Protein AF-A0A7S2HQI6-F1 (afdb_monomer)

Sequence (101 aa):
PTDEEITNMDDLFGNATHGYFQSPITGLKLHYLKAVPPPTFKEPKGICVFMHGIHGSGEMGYRKSPTEKDSKGRLLGKALLSSKFSAAGYVVYIPDLEGHG

Solvent-accessible surface area (backbone atoms only — not comparable to full-atom values): 5880 Å² total; per-residue (Å²): 132,54,75,65,57,49,49,52,49,60,72,71,37,73,77,61,47,76,52,72,48,69,40,91,85,80,66,46,82,33,48,30,36,36,30,71,38,56,83,92,45,92,61,67,81,44,78,47,75,51,77,54,62,90,71,30,41,47,63,62,43,39,58,49,53,94,84,45,101,80,54,92,37,47,67,26,72,52,38,55,49,43,40,55,42,12,75,73,25,20,29,29,38,18,44,41,58,91,83,50,102

Mean predicted aligned error: 8.35 Å

Organism: NCBI:txid374047

Radius of gyration: 14.43 Å; Cα contacts (8 Å, |Δi|>4): 168; chains: 1; bounding box: 44×28×36 Å

pLDDT: mean 76.09, std 17.52, range [43.09, 96.19]

Foldseek 3Di:
DDVVVQVVLPVLFPFWDKDWDQDPPPRDIKIKTKGAADVVAVAAPEEAEDEDDDLDFLCVQQFADPDDPPPPGGRGPVNSVCRVNSPVRYMYMRIGDPPRD

Structure (mmCIF, N/CA/C/O backbone):
data_AF-A0A7S2HQI6-F1
#
_entry.id   AF-A0A7S2HQI6-F1
#
loop_
_atom_site.group_PDB
_atom_site.id
_atom_site.type_symbol
_atom_site.label_atom_id
_atom_s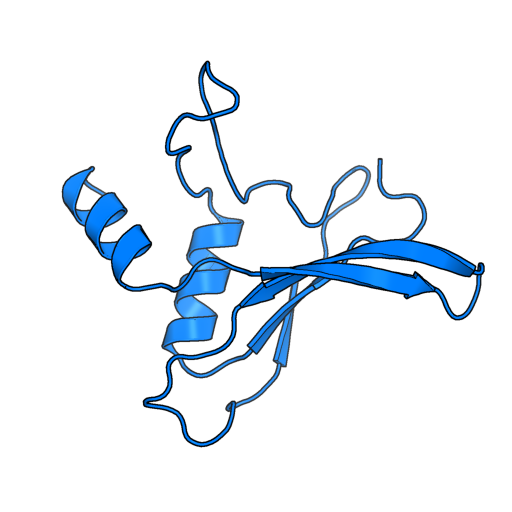ite.label_alt_id
_atom_site.label_comp_id
_atom_site.label_asym_id
_atom_site.label_entity_id
_atom_site.label_seq_id
_atom_site.pdbx_PDB_ins_code
_atom_site.Cartn_x
_atom_site.Cartn_y
_atom_site.Cartn_z
_atom_site.occupancy
_atom_site.B_iso_or_equiv
_atom_site.auth_seq_id
_atom_site.auth_comp_id
_atom_site.auth_asym_id
_atom_site.auth_atom_id
_atom_site.pdbx_PDB_model_num
ATOM 1 N N . PRO A 1 1 ? -22.819 4.062 -7.343 1.00 44.38 1 PRO A N 1
ATOM 2 C CA . PRO A 1 1 ? -22.872 4.922 -6.144 1.00 44.38 1 PRO A CA 1
ATOM 3 C C . PRO A 1 1 ? -23.261 6.356 -6.516 1.00 44.38 1 PRO A C 1
ATOM 5 O O . PRO A 1 1 ? -22.867 6.818 -7.587 1.00 44.38 1 PRO A O 1
ATOM 8 N N . THR A 1 2 ? -24.053 7.014 -5.675 1.00 46.66 2 THR A N 1
ATOM 9 C CA . THR A 1 2 ? -24.406 8.438 -5.779 1.00 46.66 2 THR A CA 1
ATOM 10 C C . THR A 1 2 ? -23.223 9.322 -5.356 1.00 46.66 2 THR A C 1
ATOM 12 O O . THR A 1 2 ? -22.290 8.850 -4.708 1.00 46.66 2 THR A O 1
ATOM 15 N N . ASP A 1 3 ? -23.222 10.608 -5.717 1.00 46.22 3 ASP A N 1
ATOM 16 C CA . ASP A 1 3 ? -22.129 11.530 -5.343 1.00 46.22 3 ASP A CA 1
ATOM 17 C C . ASP A 1 3 ? -22.050 11.778 -3.823 1.00 46.22 3 ASP A C 1
ATOM 19 O O . ASP A 1 3 ? -20.975 12.028 -3.274 1.00 46.22 3 ASP A O 1
ATOM 23 N N . GLU A 1 4 ? -23.175 11.623 -3.128 1.00 49.06 4 GLU A N 1
ATOM 24 C CA . GLU A 1 4 ? -23.271 11.690 -1.669 1.00 49.06 4 GLU A CA 1
ATOM 25 C C . GLU A 1 4 ? -22.684 10.428 -1.015 1.00 49.06 4 GLU A C 1
ATOM 27 O O . GLU A 1 4 ? -21.933 10.517 -0.047 1.00 49.06 4 GLU A O 1
ATOM 32 N N . GLU A 1 5 ? -22.919 9.247 -1.602 1.00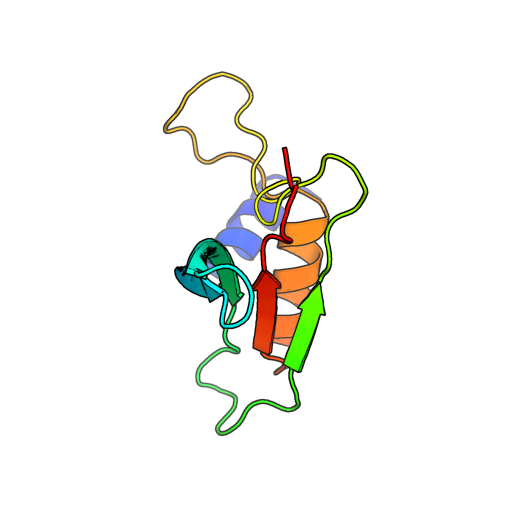 49.06 5 GLU A N 1
ATOM 33 C CA . GLU A 1 5 ? -22.243 8.006 -1.200 1.00 49.06 5 GLU A CA 1
ATOM 34 C C . GLU A 1 5 ? -20.728 8.103 -1.415 1.00 49.06 5 GLU A C 1
ATOM 36 O O . GLU A 1 5 ? -19.966 7.667 -0.562 1.00 49.06 5 GLU A O 1
ATOM 41 N N . ILE A 1 6 ? -20.279 8.712 -2.516 1.00 48.03 6 ILE A N 1
ATOM 42 C CA . ILE A 1 6 ? -18.851 8.905 -2.814 1.00 48.03 6 ILE A CA 1
ATOM 43 C C . ILE A 1 6 ? -18.202 9.855 -1.802 1.00 48.03 6 ILE A C 1
ATOM 45 O O . ILE A 1 6 ? -17.153 9.527 -1.261 1.00 48.03 6 ILE A O 1
ATOM 49 N N . THR A 1 7 ? -18.847 10.980 -1.490 1.00 50.41 7 THR A N 1
ATOM 50 C CA . THR A 1 7 ? -18.342 11.942 -0.494 1.00 50.41 7 THR A CA 1
ATOM 51 C C . THR A 1 7 ? -18.257 11.309 0.895 1.00 50.41 7 THR A C 1
ATOM 53 O O . THR A 1 7 ? -17.239 11.424 1.570 1.00 50.41 7 THR A O 1
ATOM 56 N N . ASN A 1 8 ? -19.282 10.548 1.288 1.00 51.66 8 ASN A N 1
ATOM 57 C CA . ASN A 1 8 ? -19.263 9.813 2.550 1.00 51.66 8 ASN A CA 1
ATOM 58 C C . ASN A 1 8 ? -18.148 8.760 2.583 1.00 51.66 8 ASN A C 1
ATOM 60 O O . ASN A 1 8 ? -17.534 8.561 3.625 1.00 51.66 8 ASN A O 1
ATOM 64 N N . MET A 1 9 ? -17.858 8.095 1.461 1.00 47.56 9 MET A N 1
ATOM 65 C CA . MET A 1 9 ? -16.732 7.164 1.360 1.00 47.56 9 MET A CA 1
ATOM 66 C C . MET A 1 9 ? -15.379 7.891 1.441 1.00 47.56 9 MET A C 1
ATOM 68 O O . MET A 1 9 ? -14.476 7.404 2.117 1.00 47.56 9 MET A O 1
ATOM 72 N N . ASP A 1 10 ? -15.237 9.057 0.815 1.00 50.06 10 ASP A N 1
ATOM 73 C CA . ASP A 1 10 ? -14.017 9.871 0.880 1.00 50.06 10 ASP A CA 1
ATOM 74 C C . ASP A 1 10 ? -13.734 10.385 2.309 1.00 50.06 10 ASP A C 1
ATOM 76 O O . ASP A 1 10 ? -12.575 10.425 2.725 1.00 50.06 10 ASP A O 1
ATOM 80 N N . ASP A 1 11 ? -14.778 10.709 3.085 1.00 47.38 11 ASP A N 1
ATOM 81 C CA . ASP A 1 11 ? -14.667 11.173 4.479 1.00 47.38 11 ASP A CA 1
ATOM 82 C C . ASP A 1 11 ? -14.545 10.021 5.506 1.00 47.38 11 ASP A C 1
ATOM 84 O O . ASP A 1 11 ? -13.894 10.176 6.542 1.00 47.38 11 ASP A O 1
ATOM 88 N N . LEU A 1 12 ? -15.125 8.842 5.234 1.00 43.09 12 LEU A N 1
ATOM 89 C CA . LEU A 1 12 ? -15.038 7.650 6.101 1.00 43.09 12 LEU A CA 1
ATOM 90 C C . LEU A 1 12 ? -13.684 6.936 6.017 1.00 43.09 12 LEU A C 1
ATOM 92 O O . LEU A 1 12 ? -13.289 6.243 6.961 1.00 43.09 12 LEU A O 1
ATOM 96 N N . PHE A 1 13 ? -12.981 7.055 4.890 1.00 52.84 13 PHE A N 1
ATOM 97 C CA . PHE A 1 13 ? -11.782 6.273 4.613 1.00 52.84 13 PHE A CA 1
ATOM 98 C C . PHE A 1 13 ? -10.576 7.196 4.466 1.00 52.84 13 PHE A C 1
ATOM 100 O O . PHE A 1 13 ? -10.323 7.757 3.405 1.00 52.84 13 PHE A O 1
ATOM 107 N N . GLY A 1 14 ? -9.820 7.339 5.560 1.00 52.34 14 GLY A N 1
ATOM 108 C CA . GLY A 1 14 ? -8.630 8.185 5.620 1.00 52.34 14 GLY A CA 1
ATOM 109 C C . GLY A 1 14 ? -7.729 8.023 4.393 1.00 52.34 14 GLY A C 1
ATOM 110 O O . GLY A 1 14 ? -7.418 6.904 3.976 1.00 52.34 14 GLY A O 1
ATOM 111 N N . ASN A 1 15 ? -7.330 9.161 3.816 1.00 62.22 15 ASN A N 1
ATOM 112 C CA . ASN A 1 15 ? -6.506 9.217 2.614 1.00 62.22 15 ASN A CA 1
ATOM 113 C C . ASN A 1 15 ? -5.289 8.292 2.739 1.00 62.22 15 ASN A C 1
ATOM 115 O O . ASN A 1 15 ? -4.543 8.355 3.721 1.00 62.22 15 ASN A O 1
ATOM 119 N N . ALA A 1 16 ? -5.063 7.459 1.720 1.00 73.50 16 ALA A N 1
ATOM 120 C CA . ALA A 1 16 ? -3.822 6.707 1.630 1.00 73.50 16 ALA A CA 1
ATOM 121 C C . ALA A 1 16 ? -2.638 7.683 1.672 1.00 73.50 16 ALA A C 1
ATOM 123 O O . ALA A 1 16 ? -2.635 8.714 1.000 1.00 73.50 16 ALA A O 1
ATOM 124 N N . THR A 1 17 ? -1.638 7.361 2.481 1.00 79.88 17 THR A N 1
ATOM 125 C CA . THR A 1 17 ? -0.407 8.141 2.566 1.00 79.88 17 THR A CA 1
ATOM 126 C C . THR A 1 17 ? 0.537 7.705 1.460 1.00 79.88 17 THR A C 1
ATOM 128 O O . THR A 1 17 ? 0.758 6.512 1.253 1.00 79.88 17 THR A O 1
ATOM 131 N N . HIS A 1 18 ? 1.080 8.688 0.751 1.00 80.75 18 HIS A N 1
ATOM 132 C CA . HIS A 1 18 ? 2.084 8.494 -0.283 1.00 80.75 18 HIS A CA 1
ATOM 133 C C . HIS A 1 18 ? 3.481 8.614 0.331 1.00 80.75 18 HIS A C 1
ATOM 135 O O . HIS A 1 18 ? 3.729 9.477 1.176 1.00 80.75 18 HIS A O 1
ATOM 141 N N . GLY A 1 19 ? 4.392 7.740 -0.074 1.00 85.81 19 GLY A N 1
ATOM 142 C CA . GLY A 1 19 ? 5.775 7.756 0.376 1.00 85.81 19 GLY A CA 1
ATOM 143 C C . GLY A 1 19 ? 6.698 7.104 -0.637 1.00 85.81 19 GLY A C 1
ATOM 144 O O . GLY A 1 19 ? 6.302 6.815 -1.763 1.00 85.81 19 GLY A O 1
ATOM 145 N N . TYR A 1 20 ? 7.943 6.879 -0.229 1.00 90.69 20 TYR A N 1
ATOM 146 C CA . TYR A 1 20 ? 8.916 6.154 -1.032 1.00 90.69 20 TYR A CA 1
ATOM 147 C C . TYR A 1 20 ? 9.793 5.248 -0.172 1.00 90.69 20 TYR A C 1
ATOM 149 O O . TYR A 1 20 ? 9.970 5.490 1.025 1.00 90.69 20 TYR A O 1
ATOM 157 N N . PHE A 1 21 ? 10.369 4.228 -0.796 1.00 91.56 21 PHE A N 1
ATOM 158 C CA . PHE A 1 21 ? 11.401 3.375 -0.219 1.00 91.56 21 PHE A CA 1
ATOM 159 C C . PHE A 1 21 ? 12.564 3.218 -1.200 1.00 91.56 21 PHE A C 1
ATOM 161 O O . PHE A 1 21 ? 12.419 3.444 -2.401 1.00 91.56 21 PHE A O 1
ATOM 168 N N . GLN A 1 22 ? 13.730 2.853 -0.674 1.00 95.19 22 GLN A N 1
ATOM 169 C CA . GLN A 1 22 ? 14.884 2.516 -1.495 1.00 95.19 22 GLN A CA 1
ATOM 170 C C . GLN A 1 22 ? 14.844 1.020 -1.805 1.00 95.19 22 GLN A C 1
ATOM 172 O O . GLN A 1 22 ? 14.764 0.210 -0.879 1.00 95.19 22 GLN A O 1
ATOM 177 N N . SER A 1 23 ? 14.913 0.644 -3.081 1.00 91.19 23 SER A N 1
ATOM 178 C CA . SER A 1 23 ? 15.072 -0.756 -3.466 1.00 91.19 23 SER A CA 1
ATOM 179 C C . SER A 1 23 ? 16.388 -1.293 -2.896 1.00 91.19 23 SER A C 1
ATOM 181 O O . SER A 1 23 ? 17.439 -0.690 -3.134 1.00 91.19 23 SER A O 1
ATOM 183 N N . PRO A 1 24 ? 16.369 -2.427 -2.177 1.00 89.31 24 PRO A N 1
ATOM 184 C CA . PRO A 1 24 ? 17.587 -3.028 -1.650 1.00 89.31 24 PRO A CA 1
ATOM 185 C C . PRO A 1 24 ? 18.443 -3.684 -2.743 1.00 89.31 24 PRO A C 1
ATOM 187 O O . PRO A 1 24 ? 19.600 -3.999 -2.488 1.00 89.31 24 PRO A O 1
ATOM 190 N N . ILE A 1 25 ? 17.883 -3.910 -3.938 1.00 91.06 25 ILE A N 1
ATOM 191 C CA . ILE A 1 25 ? 18.557 -4.604 -5.043 1.00 91.06 25 ILE A CA 1
ATOM 192 C C . ILE A 1 25 ? 19.242 -3.596 -5.963 1.00 91.06 25 ILE A C 1
ATOM 194 O O . ILE A 1 25 ? 20.435 -3.700 -6.228 1.00 91.06 25 ILE A O 1
ATOM 198 N N . THR A 1 26 ? 18.488 -2.611 -6.448 1.00 92.19 26 THR A N 1
ATOM 199 C CA . THR A 1 26 ? 18.973 -1.659 -7.458 1.00 92.19 26 THR A CA 1
ATOM 200 C C . THR A 1 26 ? 19.376 -0.317 -6.870 1.00 92.19 26 THR A C 1
ATOM 202 O O . THR A 1 26 ? 19.991 0.497 -7.554 1.00 92.19 26 THR A O 1
ATOM 205 N N . GLY A 1 27 ? 18.999 -0.045 -5.618 1.00 92.94 27 GLY A N 1
ATOM 206 C CA . GLY A 1 27 ? 19.144 1.283 -5.047 1.00 92.94 27 GLY A CA 1
ATOM 207 C C . GLY A 1 27 ? 18.297 2.327 -5.775 1.00 92.94 27 GLY A C 1
ATOM 208 O O . GLY A 1 27 ? 18.654 3.497 -5.740 1.00 92.94 27 GLY A O 1
ATOM 209 N N . LEU A 1 28 ? 17.205 1.955 -6.447 1.00 91.69 28 LEU A N 1
ATOM 210 C CA . LEU A 1 28 ? 16.248 2.918 -6.994 1.00 91.69 28 LEU A CA 1
ATOM 211 C C . LEU A 1 28 ? 15.263 3.390 -5.921 1.00 91.69 28 LEU A C 1
ATOM 213 O O . LEU A 1 28 ? 14.918 2.649 -5.003 1.00 91.69 28 LEU A O 1
ATOM 217 N N . LYS A 1 29 ? 14.787 4.630 -6.049 1.00 92.50 29 LYS A N 1
ATOM 218 C CA . LYS A 1 29 ? 13.736 5.193 -5.197 1.00 92.50 29 LYS A CA 1
ATOM 219 C C . LYS A 1 29 ? 12.373 4.850 -5.800 1.00 92.50 29 LYS A C 1
ATOM 22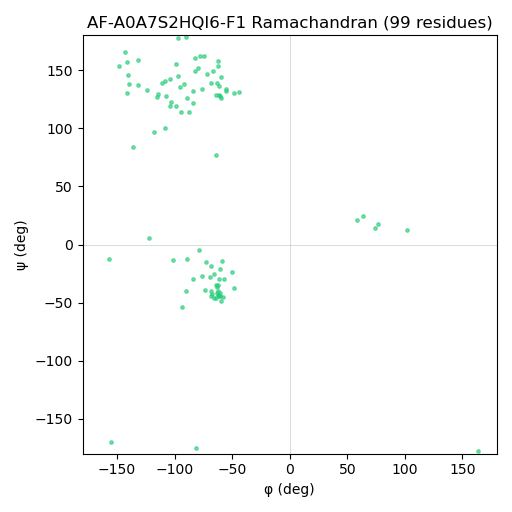1 O O . LYS A 1 29 ? 12.053 5.341 -6.878 1.00 92.50 29 LYS A O 1
ATOM 226 N N . LEU A 1 30 ? 11.587 4.028 -5.112 1.00 90.69 30 LEU A N 1
ATOM 227 C CA . LEU A 1 30 ? 10.268 3.573 -5.563 1.00 90.69 30 LEU A CA 1
ATOM 228 C C . LEU A 1 30 ? 9.175 4.190 -4.698 1.00 90.69 30 LEU A C 1
ATOM 230 O O . LEU A 1 30 ? 9.337 4.285 -3.478 1.00 90.69 30 LEU A O 1
ATOM 234 N N . HIS A 1 31 ? 8.072 4.609 -5.315 1.00 90.19 31 HIS A N 1
ATOM 235 C CA . HIS A 1 31 ? 6.946 5.159 -4.577 1.00 90.19 31 HIS A CA 1
ATOM 236 C C . HIS A 1 31 ? 6.057 4.053 -4.008 1.00 90.19 31 HIS A C 1
ATOM 238 O O . HIS A 1 31 ? 6.097 2.892 -4.419 1.00 90.19 31 HIS A O 1
ATOM 244 N N . TYR A 1 32 ? 5.256 4.410 -3.012 1.00 89.75 32 TYR A N 1
ATOM 245 C CA . TYR A 1 32 ? 4.204 3.548 -2.502 1.00 89.75 32 TYR A CA 1
ATOM 246 C C . TYR A 1 32 ? 3.026 4.362 -1.991 1.00 89.75 32 TYR A C 1
ATOM 248 O O . TYR A 1 32 ? 3.187 5.472 -1.482 1.00 89.75 32 TYR A O 1
ATOM 256 N N . LEU A 1 33 ? 1.849 3.746 -2.011 1.00 87.06 33 LEU A N 1
ATOM 257 C CA . LEU A 1 33 ? 0.695 4.184 -1.236 1.00 87.06 33 LEU A CA 1
ATOM 258 C C . LEU A 1 33 ? 0.441 3.206 -0.093 1.00 87.06 33 LEU A C 1
ATOM 260 O O . LEU A 1 33 ? 0.549 1.990 -0.265 1.00 87.06 33 LEU A O 1
ATOM 264 N N . LYS A 1 34 ? 0.070 3.729 1.075 1.00 88.50 34 LYS A N 1
ATOM 265 C CA . LYS A 1 34 ? -0.405 2.908 2.190 1.00 88.50 34 LYS A CA 1
ATOM 266 C C . LYS A 1 34 ? -1.696 3.455 2.782 1.00 88.50 34 LYS A C 1
ATOM 268 O O . LYS A 1 34 ? -1.815 4.654 3.015 1.00 88.50 34 LYS A O 1
ATOM 273 N N . ALA A 1 35 ? -2.637 2.575 3.083 1.00 87.00 35 ALA A N 1
ATOM 274 C CA . ALA A 1 35 ? -3.801 2.888 3.901 1.00 87.00 35 ALA A CA 1
ATOM 275 C C . ALA A 1 35 ? -3.713 2.079 5.194 1.00 87.00 35 ALA A C 1
ATOM 277 O O . ALA A 1 35 ? -3.473 0.871 5.162 1.00 87.00 35 ALA A O 1
ATOM 278 N N . VAL A 1 36 ? -3.874 2.757 6.327 1.00 87.81 36 VAL A N 1
ATOM 279 C CA . VAL A 1 36 ? -3.878 2.125 7.648 1.00 87.81 36 VAL A CA 1
ATOM 280 C C . VAL A 1 36 ? -5.312 2.048 8.169 1.00 87.81 36 VAL A C 1
ATOM 282 O O . VAL A 1 36 ? -6.077 2.988 7.929 1.00 87.81 36 VAL A O 1
ATOM 285 N N . PRO A 1 37 ? -5.684 0.953 8.854 1.00 88.44 37 PRO A N 1
ATOM 286 C CA . PRO A 1 37 ? -7.020 0.801 9.407 1.00 88.44 37 PRO A CA 1
ATOM 287 C C . PRO A 1 37 ? -7.314 1.889 10.452 1.00 88.44 37 PRO A C 1
ATOM 289 O O . PRO A 1 37 ? -6.384 2.416 11.072 1.00 88.44 37 PRO A O 1
ATOM 292 N N . PRO A 1 38 ? -8.595 2.242 10.661 1.00 84.50 38 PRO A N 1
ATOM 293 C CA . PRO A 1 38 ? -8.971 3.281 11.611 1.00 84.50 38 PRO A CA 1
ATOM 294 C C . PRO A 1 38 ? -8.576 2.907 13.052 1.00 84.50 38 PRO A C 1
ATOM 296 O O . PRO A 1 38 ? -8.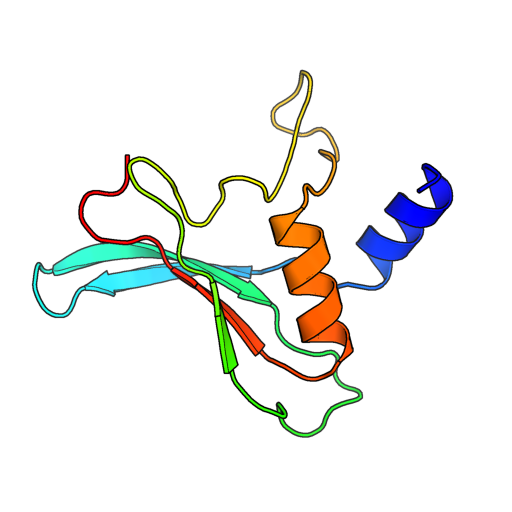481 1.719 13.373 1.00 84.50 38 PRO A O 1
ATOM 299 N N . PRO A 1 39 ? -8.431 3.895 13.960 1.00 84.12 39 PRO A N 1
ATOM 300 C CA . PRO A 1 39 ? -7.990 3.666 15.343 1.00 84.12 39 PRO A CA 1
ATOM 301 C C . PRO A 1 39 ? -8.871 2.715 16.170 1.00 84.12 39 PRO A C 1
ATOM 303 O O . PRO A 1 39 ? -8.455 2.255 17.230 1.00 84.12 39 PRO A O 1
ATOM 306 N N . THR A 1 40 ? -10.086 2.402 15.705 1.00 87.50 40 THR A N 1
ATOM 307 C CA . THR A 1 40 ? -10.960 1.377 16.301 1.00 87.50 40 THR A CA 1
ATOM 308 C C . THR A 1 40 ? -10.326 -0.016 16.296 1.00 87.50 40 THR A C 1
ATOM 310 O O . THR A 1 40 ? -10.721 -0.872 17.086 1.00 87.50 40 THR A O 1
ATOM 313 N N . PHE A 1 41 ? -9.338 -0.253 15.430 1.00 85.50 41 PHE A N 1
ATOM 314 C CA . PHE A 1 41 ? -8.505 -1.448 15.447 1.00 85.50 41 PHE A CA 1
ATOM 315 C C . PHE A 1 41 ? -7.228 -1.169 16.247 1.00 85.50 41 PHE A C 1
ATOM 317 O O . PHE A 1 41 ? -6.393 -0.375 15.824 1.00 85.50 41 PHE A O 1
ATOM 324 N N . LYS A 1 42 ? -7.055 -1.845 17.395 1.00 87.38 42 LYS A N 1
ATOM 325 C CA . LYS A 1 42 ? -5.814 -1.752 18.191 1.00 87.38 42 LYS A CA 1
ATOM 326 C C . LYS A 1 42 ? -4.591 -2.262 17.427 1.00 87.38 42 LYS A C 1
ATOM 328 O O . LYS A 1 42 ? -3.506 -1.719 17.593 1.00 87.38 42 LYS A O 1
ATOM 333 N N . GLU A 1 43 ? -4.782 -3.287 16.600 1.00 92.44 43 GLU A N 1
ATOM 334 C CA . GLU A 1 43 ? -3.752 -3.877 15.747 1.00 92.44 43 GLU A CA 1
ATOM 335 C C . GLU A 1 43 ? -4.352 -4.242 14.380 1.00 92.44 43 GLU A C 1
ATOM 337 O O . GLU A 1 43 ? -5.528 -4.627 14.311 1.00 92.44 43 GLU A O 1
ATOM 342 N N . PRO A 1 44 ? -3.581 -4.139 13.280 1.00 93.06 44 PRO A N 1
ATOM 343 C CA . PRO A 1 44 ? -4.029 -4.616 11.980 1.00 93.06 44 PRO A CA 1
ATOM 344 C C . PRO A 1 44 ? -4.269 -6.127 11.972 1.00 93.06 44 PRO A C 1
ATOM 346 O O . PRO A 1 44 ? -3.442 -6.902 12.443 1.00 93.06 44 PRO A O 1
ATOM 349 N N . LYS A 1 45 ? -5.350 -6.564 11.324 1.00 95.06 45 LYS A N 1
ATOM 350 C CA . LYS A 1 45 ? -5.647 -7.989 11.086 1.00 95.06 45 LYS A CA 1
ATOM 351 C C . LYS A 1 45 ? -4.670 -8.652 10.114 1.00 95.06 45 LYS A C 1
ATOM 353 O O . LYS A 1 45 ? -4.619 -9.874 10.025 1.00 95.06 45 LYS A O 1
ATOM 358 N N . GLY A 1 46 ? -3.948 -7.850 9.338 1.00 96.19 46 GLY A N 1
ATOM 359 C CA . GLY A 1 46 ? -2.979 -8.303 8.353 1.00 96.19 46 GLY A CA 1
ATOM 360 C C . GLY A 1 46 ? -2.613 -7.198 7.370 1.00 96.19 46 GLY A C 1
ATOM 361 O O . GLY A 1 46 ? -3.101 -6.069 7.471 1.00 96.19 46 GLY A O 1
ATOM 362 N N . ILE A 1 47 ? -1.766 -7.550 6.403 1.00 95.25 47 ILE A N 1
ATOM 363 C CA . ILE A 1 47 ? -1.320 -6.662 5.328 1.00 95.25 47 ILE A CA 1
ATOM 364 C C . ILE A 1 47 ? -1.827 -7.219 3.997 1.00 95.25 47 ILE A C 1
ATOM 366 O O . ILE A 1 47 ? -1.590 -8.378 3.667 1.00 95.25 47 ILE A O 1
ATOM 370 N N . CYS A 1 48 ? -2.513 -6.383 3.228 1.00 93.44 48 CYS A N 1
ATOM 371 C CA . CYS A 1 48 ? -2.898 -6.641 1.852 1.00 93.44 48 CYS A CA 1
ATOM 372 C C . CYS A 1 48 ? -1.969 -5.849 0.928 1.00 93.44 48 CYS A C 1
ATOM 374 O O . CYS A 1 48 ? -1.878 -4.627 1.046 1.00 93.44 48 CYS A O 1
ATOM 376 N N . VAL A 1 49 ? -1.276 -6.537 0.021 1.00 93.19 49 VAL A N 1
ATOM 377 C CA . VAL A 1 49 ? -0.399 -5.894 -0.963 1.00 93.19 49 VAL A CA 1
ATOM 378 C C . VAL A 1 49 ? -1.091 -5.891 -2.320 1.00 93.19 49 VAL A C 1
ATOM 380 O O . VAL A 1 49 ? -1.390 -6.956 -2.860 1.00 93.19 49 VAL A O 1
ATOM 383 N N . PHE A 1 50 ? -1.339 -4.708 -2.882 1.00 90.19 50 PHE A N 1
ATOM 384 C CA . PHE A 1 50 ? -1.837 -4.577 -4.249 1.00 90.19 50 PHE A CA 1
ATOM 385 C C . PHE A 1 50 ? -0.695 -4.268 -5.203 1.00 90.19 50 PHE A C 1
ATOM 387 O O . PHE A 1 50 ? -0.044 -3.232 -5.110 1.00 90.19 50 PHE A O 1
ATOM 394 N N . MET A 1 51 ? -0.503 -5.173 -6.154 1.00 89.31 51 MET A N 1
ATOM 395 C CA . MET A 1 51 ? 0.487 -5.047 -7.214 1.00 89.31 51 MET A CA 1
ATOM 396 C C . MET A 1 51 ? -0.188 -4.454 -8.448 1.00 89.31 51 MET A C 1
ATOM 398 O O . MET A 1 51 ? -1.295 -4.858 -8.812 1.00 89.31 51 MET A O 1
ATOM 402 N N . HIS A 1 52 ? 0.462 -3.490 -9.091 1.00 86.81 52 HIS A N 1
ATOM 403 C CA . HIS A 1 52 ? 0.013 -3.016 -10.395 1.00 86.81 52 HIS A CA 1
ATOM 404 C C . HIS A 1 52 ? 0.433 -3.996 -11.505 1.00 86.81 52 HIS A C 1
ATOM 406 O O . HIS A 1 52 ? 1.312 -4.837 -11.320 1.00 86.81 52 HIS A O 1
ATOM 412 N N . GLY A 1 53 ? -0.215 -3.890 -12.667 1.00 85.06 53 GLY A N 1
ATOM 413 C CA . GLY A 1 53 ? 0.131 -4.675 -13.853 1.00 85.06 53 GLY A CA 1
ATOM 414 C C . GLY A 1 53 ? 1.312 -4.100 -14.640 1.00 85.06 53 GLY A C 1
ATOM 415 O O . GLY A 1 53 ? 1.926 -3.105 -14.247 1.00 85.06 53 GLY A O 1
ATOM 416 N N . ILE A 1 54 ? 1.593 -4.728 -15.782 1.00 84.75 54 ILE A N 1
ATOM 417 C CA . ILE A 1 54 ? 2.578 -4.281 -16.777 1.00 84.75 54 ILE A CA 1
ATOM 418 C C . ILE A 1 54 ? 2.259 -2.838 -17.203 1.00 84.75 54 ILE A C 1
ATOM 420 O O . ILE A 1 54 ? 1.100 -2.530 -17.481 1.00 84.75 54 ILE A O 1
ATOM 424 N N . HIS A 1 55 ? 3.276 -1.967 -17.223 1.00 83.62 55 HIS A N 1
ATOM 425 C CA . HIS A 1 55 ? 3.162 -0.525 -17.518 1.00 83.62 55 HIS A CA 1
ATOM 426 C C . HIS A 1 55 ? 2.205 0.229 -16.567 1.00 83.62 55 HIS A C 1
ATOM 428 O O . HIS A 1 55 ? 1.659 1.282 -16.895 1.00 83.62 55 HIS A O 1
ATOM 434 N N . GLY A 1 56 ? 1.945 -0.340 -15.387 1.00 82.69 56 GLY A N 1
ATOM 435 C CA . GLY A 1 56 ? 1.137 0.278 -14.342 1.00 82.69 56 GLY A CA 1
ATOM 436 C C . GLY A 1 56 ? 1.961 1.122 -13.374 1.00 82.69 56 GLY A C 1
ATOM 437 O O . GLY A 1 56 ? 3.180 1.164 -13.463 1.00 82.69 56 GLY A O 1
ATO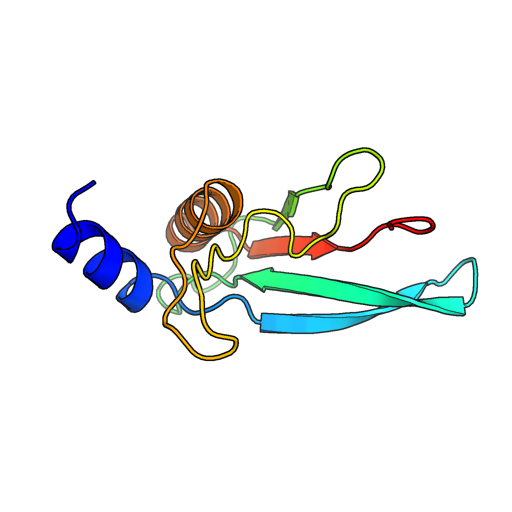M 438 N N . SER A 1 57 ? 1.287 1.741 -12.406 1.00 83.69 57 SER A N 1
ATOM 439 C CA . SER A 1 57 ? 1.912 2.303 -11.202 1.00 83.69 57 SER A CA 1
ATOM 440 C C . SER A 1 57 ? 1.022 2.106 -9.972 1.00 83.69 57 SER A C 1
ATOM 442 O O . SER A 1 57 ? -0.181 1.806 -10.067 1.00 83.69 57 SER A O 1
ATOM 444 N N . GLY A 1 58 ? 1.598 2.302 -8.792 1.00 75.75 58 GLY A N 1
ATOM 445 C CA . GLY A 1 58 ? 0.932 2.287 -7.498 1.00 75.75 58 GLY A CA 1
ATOM 446 C C . GLY A 1 58 ? -0.208 3.301 -7.413 1.00 75.75 58 GLY A C 1
ATOM 447 O O . GLY A 1 58 ? -1.235 3.008 -6.805 1.00 75.75 58 GLY A O 1
ATOM 448 N N . GLU A 1 59 ? -0.137 4.415 -8.140 1.00 72.94 59 GLU A N 1
ATOM 449 C CA . GLU A 1 59 ? -1.192 5.438 -8.176 1.00 72.94 59 GLU A CA 1
ATOM 450 C C . GLU A 1 59 ? -2.257 5.207 -9.264 1.00 72.94 59 GLU A C 1
ATOM 452 O O . GLU A 1 59 ? -3.331 5.818 -9.230 1.00 72.94 59 GLU A O 1
ATOM 457 N N . 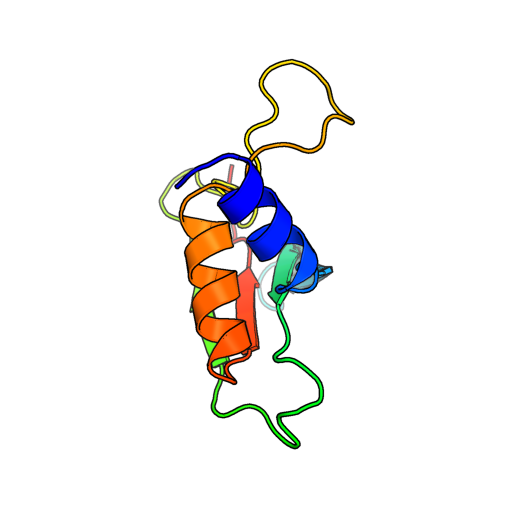MET A 1 60 ? -2.033 4.295 -10.220 1.00 73.81 60 MET A N 1
ATOM 458 C CA . MET A 1 60 ? -3.038 4.020 -11.252 1.00 73.81 60 MET A CA 1
ATOM 459 C C . MET A 1 60 ? -4.351 3.534 -10.635 1.00 73.81 60 MET A C 1
ATOM 461 O O . MET A 1 60 ? -4.383 2.563 -9.879 1.00 73.81 60 MET A O 1
ATOM 465 N N . GLY A 1 61 ? -5.459 4.194 -10.970 1.00 66.00 61 GLY A N 1
ATOM 466 C CA . GLY A 1 61 ? -6.760 3.859 -10.396 1.00 66.00 61 GLY A CA 1
ATOM 467 C C . GLY A 1 61 ? -6.965 4.364 -8.962 1.00 66.00 61 GLY A C 1
ATOM 468 O O . GLY A 1 61 ? -7.868 3.865 -8.289 1.00 66.00 61 GLY A O 1
ATOM 469 N N . TYR A 1 62 ? -6.162 5.330 -8.492 1.00 68.25 62 TYR A N 1
ATOM 470 C CA . TYR A 1 62 ? -6.426 6.038 -7.234 1.00 68.25 62 TYR A CA 1
ATOM 471 C C . TYR A 1 62 ? -7.270 7.297 -7.408 1.00 68.25 62 TYR A C 1
ATOM 473 O O . TYR A 1 62 ? -8.163 7.524 -6.604 1.00 68.25 62 TYR A O 1
ATOM 481 N N . ARG A 1 63 ? -7.046 8.096 -8.458 1.00 65.94 63 ARG A N 1
ATOM 482 C CA . ARG A 1 63 ? -7.840 9.302 -8.742 1.00 65.94 63 ARG A CA 1
ATOM 483 C C . ARG A 1 63 ? -8.108 9.437 -10.238 1.00 65.94 63 ARG A C 1
ATOM 485 O O . ARG A 1 63 ? -7.205 9.249 -11.046 1.00 65.94 63 ARG A O 1
ATOM 492 N N . LYS A 1 64 ? -9.332 9.812 -10.610 1.00 49.69 64 LYS A N 1
ATOM 493 C CA . LYS A 1 64 ? -9.657 10.402 -11.915 1.00 49.69 64 LYS A CA 1
ATOM 494 C C . LYS A 1 64 ? -9.966 11.874 -11.687 1.00 49.69 64 LYS A C 1
ATOM 496 O O . LYS A 1 64 ? -11.066 12.201 -11.247 1.00 49.69 64 LYS A O 1
ATOM 501 N N . SER A 1 65 ? -9.009 12.753 -11.965 1.00 48.38 65 SER A N 1
ATOM 502 C CA . SER A 1 65 ? -9.340 14.158 -12.207 1.00 48.38 65 SER A CA 1
ATOM 503 C C . SER A 1 65 ? -9.755 14.290 -13.675 1.00 48.38 65 SER A C 1
ATOM 505 O O . SER A 1 65 ? -8.971 13.899 -14.541 1.00 48.38 65 SER A O 1
ATOM 507 N N . PRO A 1 66 ? -10.973 14.763 -13.993 1.00 45.31 66 PRO A N 1
ATOM 508 C CA . PRO A 1 66 ? -11.368 14.970 -15.380 1.00 45.31 66 PRO A CA 1
ATOM 509 C C . PRO A 1 66 ? -10.620 16.132 -16.047 1.00 45.31 66 PRO A C 1
ATOM 511 O O . PRO A 1 66 ? -10.458 16.098 -17.262 1.00 45.31 66 PRO A O 1
ATOM 514 N N . THR A 1 67 ? -10.182 17.149 -15.295 1.00 47.44 67 THR A N 1
ATOM 515 C CA . THR A 1 67 ? -9.760 18.431 -15.896 1.00 47.44 67 THR A CA 1
ATOM 516 C C . THR A 1 67 ? -8.795 19.286 -15.070 1.00 47.44 67 THR A C 1
ATOM 518 O O . THR A 1 67 ? -8.234 20.225 -15.622 1.00 47.44 67 THR A O 1
ATOM 521 N N . GLU A 1 68 ? -8.551 19.013 -13.785 1.00 45.12 68 GLU A N 1
ATOM 522 C CA . GLU A 1 68 ? -7.765 19.928 -12.939 1.00 45.12 68 GLU A CA 1
ATOM 523 C C . GLU A 1 68 ? -6.844 19.185 -11.979 1.00 45.12 68 GLU A C 1
ATOM 525 O O . GLU A 1 68 ? -7.283 18.295 -11.244 1.00 45.12 68 GLU A O 1
ATOM 530 N N . LYS A 1 69 ? -5.571 19.590 -11.950 1.00 45.97 69 LYS A N 1
ATOM 531 C CA . LYS A 1 69 ? -4.536 19.071 -11.041 1.00 45.97 69 LYS A CA 1
ATOM 532 C C . LYS A 1 69 ? -4.968 19.056 -9.563 1.00 45.97 69 LYS A C 1
ATOM 534 O O . LYS A 1 69 ? -4.480 18.203 -8.830 1.00 45.97 69 LYS A O 1
ATOM 539 N N . ASP A 1 70 ? -5.930 19.903 -9.183 1.00 44.50 70 ASP A N 1
ATOM 540 C CA . ASP A 1 70 ? -6.356 20.125 -7.795 1.00 44.50 70 ASP A CA 1
ATOM 541 C C . ASP A 1 70 ? -7.852 19.859 -7.525 1.00 44.50 70 ASP A C 1
ATOM 543 O O . ASP A 1 70 ? -8.331 20.077 -6.411 1.00 44.50 70 ASP A O 1
ATOM 547 N N . SER A 1 71 ? -8.614 19.355 -8.505 1.00 47.78 71 SER A N 1
ATOM 548 C CA . SER A 1 71 ? -9.994 18.921 -8.233 1.00 47.78 71 SER A CA 1
ATOM 549 C C . SER A 1 71 ? -10.010 17.700 -7.304 1.00 47.78 71 SER A C 1
ATOM 551 O O . SER A 1 71 ? -9.100 16.862 -7.341 1.00 47.78 71 SER A O 1
ATOM 553 N N . LYS A 1 72 ? -11.062 17.571 -6.477 1.00 49.16 72 LYS A N 1
ATOM 554 C CA . LYS A 1 72 ? -11.362 16.357 -5.695 1.00 49.16 72 LYS A CA 1
ATOM 555 C C . LYS A 1 72 ? -11.674 15.212 -6.668 1.00 49.16 72 LYS A C 1
ATOM 557 O O . LYS A 1 72 ? -12.827 14.927 -6.974 1.00 49.16 72 LYS A O 1
ATOM 562 N N . GLY A 1 73 ? -10.629 14.642 -7.265 1.00 54.16 73 GLY A N 1
ATOM 563 C CA . GLY A 1 73 ? -10.743 13.612 -8.287 1.00 54.16 73 GLY A CA 1
ATOM 564 C C . GLY A 1 73 ? -11.486 12.396 -7.745 1.00 54.16 73 GLY A C 1
ATOM 565 O O . GLY A 1 73 ? -11.313 12.027 -6.587 1.00 54.16 73 GLY A O 1
ATOM 566 N N . ARG A 1 74 ? -12.287 11.745 -8.591 1.00 58.88 74 ARG A N 1
ATOM 567 C CA . ARG A 1 74 ? -13.032 10.547 -8.191 1.00 58.88 74 ARG A CA 1
ATOM 568 C C . ARG A 1 74 ? -12.070 9.419 -7.844 1.00 58.88 74 ARG A C 1
ATOM 570 O O . ARG A 1 74 ? -11.220 9.072 -8.670 1.00 58.88 74 ARG A O 1
ATOM 577 N N . LEU A 1 75 ? -12.245 8.811 -6.674 1.00 64.19 75 LEU A N 1
ATOM 578 C CA . LEU A 1 75 ? -11.584 7.554 -6.350 1.00 64.19 75 LEU A CA 1
ATOM 579 C C . LEU A 1 75 ? -12.039 6.470 -7.338 1.00 64.19 75 LEU A C 1
ATOM 581 O O . LEU A 1 75 ? -13.229 6.284 -7.592 1.00 64.19 75 LEU A O 1
ATOM 585 N N . LEU A 1 76 ? -11.076 5.781 -7.947 1.00 71.44 76 LEU A N 1
ATOM 586 C CA . LEU A 1 76 ? -11.338 4.685 -8.881 1.00 71.44 76 LEU A CA 1
ATOM 587 C C . LEU A 1 76 ? -11.238 3.331 -8.158 1.00 71.44 76 LEU A C 1
ATOM 589 O O . LEU A 1 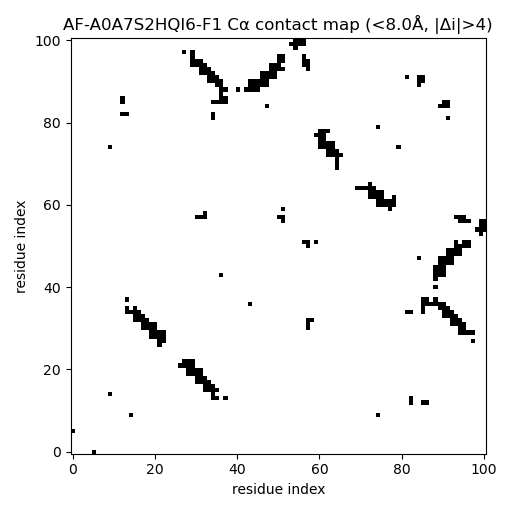76 ? -10.946 3.260 -6.965 1.00 71.44 76 LEU A O 1
ATOM 593 N N . GLY A 1 77 ? -11.507 2.237 -8.878 1.00 72.62 77 GLY A N 1
ATOM 594 C CA . GLY A 1 77 ? -11.705 0.902 -8.298 1.00 72.62 77 GLY A CA 1
ATOM 595 C C . GLY A 1 77 ? -10.637 0.452 -7.293 1.00 72.62 77 GLY A C 1
ATOM 596 O O . GLY A 1 77 ? -10.988 -0.139 -6.275 1.00 72.62 77 GLY A O 1
ATOM 597 N N . LYS A 1 78 ? -9.355 0.778 -7.515 1.00 77.56 78 LYS A N 1
ATOM 598 C CA . LYS A 1 78 ? -8.284 0.415 -6.576 1.00 77.56 78 LYS A CA 1
ATOM 599 C C . LYS A 1 78 ? -8.392 1.182 -5.261 1.00 77.56 78 LYS A C 1
ATOM 601 O O . LYS A 1 78 ? -8.295 0.563 -4.210 1.00 77.56 78 LYS A O 1
ATOM 606 N N . ALA A 1 79 ? -8.656 2.486 -5.305 1.00 76.50 79 ALA A N 1
ATOM 607 C CA . ALA A 1 79 ? -8.880 3.273 -4.095 1.00 76.50 79 ALA A CA 1
ATOM 608 C C . ALA A 1 79 ? -10.093 2.768 -3.297 1.00 76.50 79 ALA A C 1
ATOM 610 O O . ALA A 1 79 ? -9.989 2.597 -2.086 1.00 76.50 79 ALA A O 1
ATOM 611 N N . LEU A 1 80 ? -11.198 2.420 -3.967 1.00 77.00 80 LEU A N 1
ATOM 612 C CA . LEU A 1 80 ? -12.379 1.852 -3.299 1.00 77.00 80 LEU A CA 1
ATOM 613 C C . LEU A 1 80 ? -12.080 0.498 -2.634 1.00 77.00 80 LEU A C 1
ATOM 615 O O . LEU A 1 80 ? -12.519 0.244 -1.511 1.00 77.00 80 LEU A O 1
ATOM 619 N N . LEU A 1 81 ? -11.315 -0.370 -3.305 1.00 83.50 81 LEU A N 1
ATOM 620 C CA . LEU A 1 81 ? -10.874 -1.644 -2.734 1.00 83.50 81 LEU A CA 1
ATOM 621 C C . LEU A 1 81 ? -9.955 -1.424 -1.529 1.00 83.50 81 LEU A C 1
ATOM 623 O O . LEU A 1 81 ? -10.178 -2.036 -0.485 1.00 83.50 81 LEU A O 1
ATOM 627 N N . SER A 1 82 ? -8.981 -0.520 -1.631 1.00 84.69 82 SER A N 1
ATOM 628 C CA . SER A 1 82 ? -8.089 -0.180 -0.520 1.00 84.69 82 SER A CA 1
ATOM 629 C C . SER A 1 82 ? -8.865 0.312 0.699 1.00 84.69 82 SER A C 1
ATOM 631 O O . SER A 1 82 ? -8.628 -0.151 1.815 1.00 84.69 82 SER A O 1
ATOM 633 N N . SER A 1 83 ? -9.840 1.195 0.484 1.00 81.88 83 SER A N 1
ATOM 634 C CA . SER A 1 83 ? -10.716 1.708 1.534 1.00 81.88 83 SER A CA 1
ATOM 635 C C . SER A 1 83 ? -11.518 0.596 2.207 1.00 81.88 83 SER A C 1
ATOM 637 O O . SER A 1 83 ? -11.558 0.521 3.434 1.00 81.88 83 SER A O 1
ATOM 639 N N . LYS A 1 84 ? -12.084 -0.333 1.426 1.00 85.12 84 LYS A N 1
ATOM 640 C CA . LYS A 1 84 ? -12.829 -1.483 1.959 1.00 85.12 84 LYS A CA 1
ATOM 641 C C . LYS A 1 84 ? -11.959 -2.386 2.840 1.00 85.12 84 LYS A C 1
ATOM 643 O O . LYS A 1 84 ? -12.406 -2.806 3.906 1.00 85.12 84 LYS A O 1
ATOM 648 N N . PHE A 1 85 ? -10.732 -2.690 2.417 1.00 90.06 85 PHE A N 1
ATOM 649 C CA . PHE A 1 85 ? -9.805 -3.509 3.208 1.00 90.06 85 PHE A CA 1
ATOM 650 C C . PHE A 1 85 ? -9.343 -2.786 4.478 1.00 90.06 85 PHE A C 1
ATOM 652 O O . PHE A 1 85 ? -9.345 -3.387 5.555 1.00 90.06 85 PHE A O 1
ATOM 659 N N . SER A 1 86 ? -9.028 -1.493 4.370 1.00 88.44 86 SER A N 1
ATOM 660 C CA . SER A 1 86 ? -8.657 -0.655 5.514 1.00 88.44 86 SER A CA 1
ATOM 661 C C . SER A 1 86 ? -9.767 -0.592 6.564 1.00 88.44 86 SER A C 1
ATOM 663 O O . SER A 1 86 ? -9.545 -0.896 7.736 1.00 88.44 86 SER A O 1
ATOM 665 N N . ALA A 1 87 ? -11.003 -0.334 6.136 1.00 86.56 87 ALA A N 1
ATOM 666 C CA . ALA A 1 87 ? -12.177 -0.329 7.006 1.00 86.56 87 ALA A CA 1
ATOM 667 C C . ALA A 1 87 ? -12.445 -1.686 7.676 1.00 86.56 87 ALA A C 1
ATOM 669 O O . ALA A 1 87 ? -12.970 -1.746 8.786 1.00 86.56 87 ALA A O 1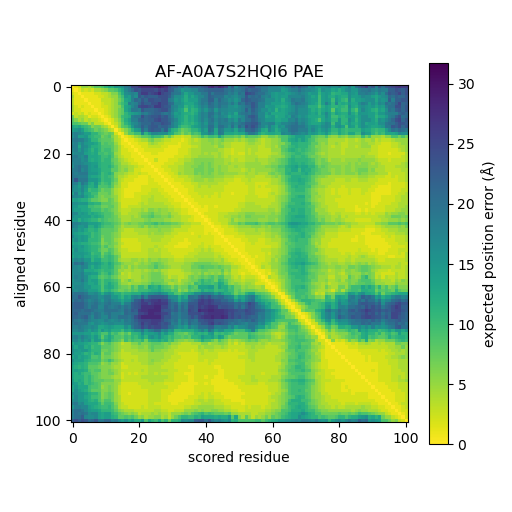
ATOM 670 N N . ALA A 1 88 ? -12.062 -2.786 7.023 1.00 90.25 88 ALA A N 1
ATOM 671 C CA . ALA A 1 88 ? -12.173 -4.129 7.581 1.00 90.25 88 ALA A CA 1
ATOM 672 C C . ALA A 1 88 ? -11.053 -4.476 8.584 1.00 90.25 88 ALA A C 1
ATOM 674 O O . ALA A 1 88 ? -11.122 -5.543 9.206 1.00 90.25 88 ALA A O 1
ATOM 675 N N . GLY A 1 89 ? -10.060 -3.600 8.773 1.00 91.88 89 GLY A N 1
ATOM 676 C CA . GLY A 1 89 ? -8.968 -3.764 9.733 1.00 91.88 89 GLY A CA 1
ATOM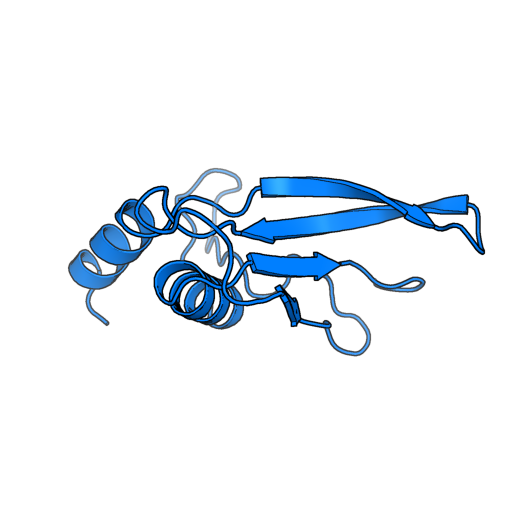 677 C C . GLY A 1 89 ? -7.637 -4.212 9.126 1.00 91.88 89 GLY A C 1
ATOM 678 O O . GLY A 1 89 ? -6.751 -4.616 9.875 1.00 91.88 89 GLY A O 1
ATOM 679 N N . TYR A 1 90 ? -7.477 -4.185 7.802 1.00 93.88 90 TYR A N 1
ATOM 680 C CA . TYR A 1 90 ? -6.222 -4.550 7.134 1.00 93.88 90 TYR A CA 1
ATOM 681 C C . TYR A 1 90 ? -5.391 -3.311 6.804 1.00 93.88 90 TYR A C 1
ATOM 683 O O . TYR A 1 90 ? -5.927 -2.282 6.414 1.00 93.88 90 TYR A O 1
ATOM 691 N N . VAL A 1 91 ? -4.067 -3.414 6.881 1.00 92.25 91 VAL A N 1
ATOM 692 C CA . VAL A 1 91 ? -3.191 -2.438 6.219 1.00 92.25 91 VAL A CA 1
ATOM 693 C C . VAL A 1 91 ? -3.190 -2.746 4.730 1.00 92.25 91 VAL A C 1
ATOM 695 O O . VAL A 1 91 ? -3.020 -3.899 4.344 1.00 92.25 91 VAL A O 1
ATOM 698 N N . VAL A 1 92 ? -3.347 -1.730 3.889 1.00 92.12 92 VAL A N 1
ATOM 699 C CA . VAL A 1 92 ? -3.194 -1.870 2.438 1.00 92.12 92 VAL A CA 1
ATOM 700 C C . VAL A 1 92 ? -1.902 -1.194 2.020 1.00 92.12 92 VAL A C 1
ATOM 702 O O . VAL A 1 92 ? -1.684 -0.033 2.360 1.00 92.12 92 VAL A O 1
ATOM 705 N N . TYR A 1 93 ? -1.053 -1.912 1.294 1.00 92.12 93 TYR A N 1
ATOM 706 C CA . TYR A 1 93 ? 0.218 -1.423 0.772 1.00 92.12 93 TYR A CA 1
ATOM 707 C C . TYR A 1 93 ? 0.261 -1.597 -0.745 1.00 92.12 93 TYR A C 1
ATOM 709 O O . TYR A 1 93 ? -0.107 -2.646 -1.268 1.00 92.12 93 TYR A O 1
ATOM 717 N N . ILE A 1 94 ? 0.677 -0.559 -1.461 1.00 91.06 94 ILE A N 1
ATOM 718 C CA . ILE A 1 94 ? 0.617 -0.503 -2.923 1.00 91.06 94 ILE A CA 1
ATOM 719 C C . ILE A 1 94 ? 1.942 0.074 -3.421 1.00 91.06 94 ILE A C 1
ATOM 721 O O . ILE A 1 94 ? 2.051 1.293 -3.584 1.00 91.06 94 ILE A O 1
ATOM 725 N N . PRO A 1 95 ? 2.976 -0.764 -3.571 1.00 92.06 95 PRO A N 1
ATOM 726 C CA . PRO A 1 95 ? 4.273 -0.316 -4.044 1.00 92.06 95 PRO A CA 1
ATOM 727 C C . PRO A 1 95 ? 4.283 -0.156 -5.563 1.00 92.06 95 PRO A C 1
ATOM 729 O O . PRO A 1 95 ? 3.592 -0.877 -6.288 1.00 92.06 95 PRO A O 1
ATOM 732 N N . ASP A 1 96 ? 5.138 0.741 -6.030 1.00 90.94 96 ASP A N 1
ATOM 733 C CA . ASP A 1 96 ? 5.676 0.658 -7.376 1.00 90.94 96 ASP A CA 1
ATOM 734 C C . ASP A 1 96 ? 6.680 -0.483 -7.485 1.00 90.94 96 ASP A C 1
ATOM 736 O O . ASP A 1 96 ? 7.429 -0.793 -6.552 1.00 90.94 96 ASP A O 1
ATOM 740 N N . LEU A 1 97 ? 6.707 -1.085 -8.667 1.00 89.38 97 LEU A N 1
ATOM 741 C CA . LEU A 1 97 ? 7.679 -2.099 -9.034 1.00 89.38 97 LEU A CA 1
ATOM 742 C C . LEU A 1 97 ? 8.807 -1.477 -9.851 1.00 89.38 97 LEU A C 1
ATOM 744 O O . LEU A 1 97 ? 8.662 -0.434 -10.490 1.00 89.38 97 LEU A O 1
ATOM 748 N N . GLU A 1 98 ? 9.968 -2.119 -9.831 1.00 88.44 98 GLU A N 1
ATOM 749 C CA . GLU A 1 98 ? 11.054 -1.722 -10.720 1.00 88.44 98 GLU A CA 1
ATOM 750 C C . GLU A 1 98 ? 10.619 -1.882 -12.181 1.00 88.44 98 GLU A C 1
ATOM 752 O O . GLU A 1 98 ? 9.986 -2.873 -12.545 1.00 88.44 98 GLU A O 1
ATOM 757 N N . GLY A 1 99 ? 10.936 -0.885 -13.011 1.00 84.00 99 GLY A N 1
ATOM 758 C CA . GLY A 1 99 ? 10.496 -0.850 -14.408 1.00 84.00 99 GLY A CA 1
ATOM 759 C C . GLY A 1 99 ? 9.014 -0.509 -14.603 1.00 84.00 99 GLY A C 1
ATOM 760 O O . GLY A 1 99 ? 8.490 -0.732 -15.690 1.00 84.00 99 GLY A O 1
ATOM 761 N N . HIS A 1 100 ? 8.326 0.001 -13.576 1.00 77.88 100 HIS A N 1
ATOM 762 C CA . HIS A 1 100 ? 7.012 0.619 -13.744 1.00 77.88 100 HIS A CA 1
ATOM 763 C C . HIS A 1 100 ? 7.143 1.943 -14.529 1.00 77.88 100 HIS A C 1
ATOM 765 O O . HIS A 1 100 ? 8.089 2.701 -14.301 1.00 77.88 100 HIS A O 1
ATOM 771 N N . GLY A 1 101 ? 6.207 2.206 -15.448 1.00 57.47 101 GLY A N 1
ATOM 772 C CA . GLY A 1 101 ? 6.277 3.313 -16.415 1.00 57.47 101 GLY A CA 1
ATOM 773 C C . GLY A 1 101 ? 6.410 2.828 -17.849 1.00 57.47 101 GLY A C 1
ATOM 774 O O . GLY A 1 101 ? 7.559 2.678 -18.311 1.00 57.47 101 GLY A O 1
#

InterPro domains:
  IPR029058 Alpha/Beta hydrolase fold [G3DSA:3.40.50.1820] (15-101)
  IPR029058 Alpha/Beta hydrolase fold [SSF53474] (12-101)

Nearest PDB structures (foldseek):
  2ecf-assembly1_A-2  TM=6.227E-01  e=3.029E-03  Stenotrophomonas maltophilia
  3doh-assembly1_A  TM=5.179E-01  e=8.799E-04  Thermotoga maritima
  4hxg-assembly1_D  TM=6.048E-01  e=9.770E-03  Pyrococcus horikoshii OT3
  4g1f-assembly4_D  TM=4.804E-01  e=8.578E-03  Homo sapiens
  2aj8-assembly1_A  TM=4.958E-01  e=2.133E-02  Sus scrofa

Secondary structure (DSSP, 8-state):
--HHHHHHHHHHS-PPEEEEEE-TTT--EEEEEEE---TT-SS-SEEEEPPP-TT--TTTTT-B-SS-TTS-PBP-HHHHHHHHHHHTTEEEEEEPPTT--